Protein AF-A0A8K1YP07-F1 (afdb_monomer)

Foldseek 3Di:
DVVVVVVCPPPVNVVCVVVVVVVVVVVVCCVVPPPPPDDPPD

Solvent-accessible surface area (backbone atoms only — not comparable to full-atom values): 2604 Å² total; per-residue (Å²): 116,67,65,60,54,55,56,49,65,34,70,70,50,42,47,50,55,50,51,50,52,50,49,51,51,53,51,52,49,46,69,77,51,62,87,72,87,65,80,88,88,116

Structure (mmCIF, N/CA/C/O backbone):
data_AF-A0A8K1YP07-F1
#
_entry.id   AF-A0A8K1YP07-F1
#
loop_
_atom_site.group_PDB
_atom_site.id
_atom_site.type_symbol
_atom_site.label_atom_id
_atom_site.label_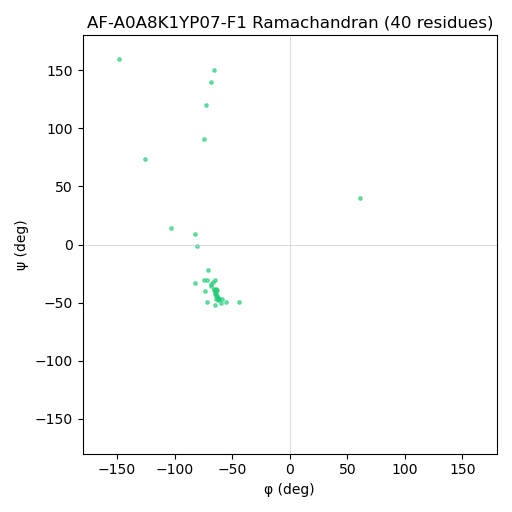alt_id
_atom_site.label_comp_id
_atom_site.label_asym_id
_atom_site.label_entity_id
_atom_site.label_seq_id
_atom_site.pdbx_PDB_ins_code
_atom_site.Cartn_x
_atom_site.Cartn_y
_atom_site.Cartn_z
_atom_site.occupancy
_atom_site.B_iso_or_equiv
_atom_site.auth_seq_id
_atom_site.auth_comp_id
_atom_site.auth_asym_id
_ato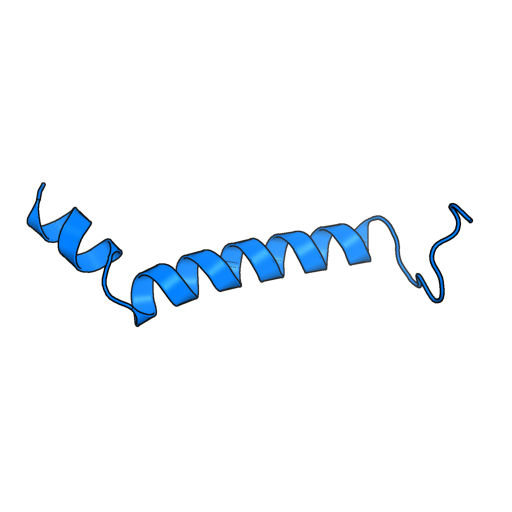m_site.auth_atom_id
_atom_site.pdbx_PDB_model_num
ATOM 1 N N . MET A 1 1 ? -3.552 -1.096 28.091 1.00 72.56 1 MET A N 1
ATOM 2 C CA . MET A 1 1 ? -3.010 -1.070 26.706 1.00 72.56 1 MET A CA 1
ATOM 3 C C . MET A 1 1 ? -3.382 -2.294 25.857 1.00 72.56 1 MET A C 1
ATOM 5 O O . MET A 1 1 ? -3.268 -2.211 24.640 1.00 72.56 1 MET A O 1
ATOM 9 N N . GLN A 1 2 ? -3.775 -3.440 26.436 1.00 87.31 2 GLN A N 1
ATOM 10 C CA . GLN A 1 2 ? -4.113 -4.645 25.656 1.00 87.31 2 GLN A CA 1
ATOM 11 C C . GLN A 1 2 ? -5.357 -4.471 24.772 1.00 87.31 2 GLN A C 1
ATOM 13 O O . GLN A 1 2 ? -5.332 -4.902 23.622 1.00 87.31 2 GLN A O 1
ATOM 18 N N . ASP A 1 3 ? -6.386 -3.779 25.255 1.00 89.56 3 ASP A N 1
ATOM 19 C CA . ASP A 1 3 ? -7.649 -3.603 24.524 1.00 89.56 3 ASP A CA 1
ATOM 20 C C . ASP A 1 3 ? -7.496 -2.726 23.278 1.00 89.56 3 ASP A C 1
ATOM 22 O O . ASP A 1 3 ? -8.065 -3.025 22.234 1.00 89.56 3 ASP A O 1
ATOM 26 N N . ILE A 1 4 ? -6.630 -1.707 23.342 1.00 92.06 4 ILE A N 1
ATOM 27 C CA . ILE A 1 4 ? -6.290 -0.857 22.189 1.00 92.06 4 ILE A CA 1
ATOM 28 C C . ILE A 1 4 ? -5.607 -1.686 21.099 1.00 92.06 4 ILE A C 1
ATOM 30 O O . ILE A 1 4 ? -5.956 -1.583 19.927 1.00 92.06 4 ILE A O 1
ATOM 34 N N . LYS A 1 5 ? -4.659 -2.553 21.475 1.00 90.19 5 LYS A N 1
ATOM 35 C CA . LYS A 1 5 ? -3.997 -3.452 20.519 1.00 90.19 5 LYS A CA 1
ATOM 36 C C . LYS A 1 5 ? -4.991 -4.433 19.901 1.00 90.19 5 LYS A C 1
ATOM 38 O O . LYS A 1 5 ? -4.940 -4.672 18.702 1.00 90.19 5 LYS A O 1
ATOM 43 N N . LYS A 1 6 ? -5.934 -4.945 20.696 1.00 91.94 6 LYS A N 1
ATOM 44 C CA . LYS A 1 6 ? -6.985 -5.846 20.211 1.00 91.94 6 LYS A CA 1
ATOM 45 C C . LYS A 1 6 ? -7.944 -5.148 19.243 1.00 91.94 6 LYS A C 1
ATOM 47 O O . LYS A 1 6 ? -8.310 -5.751 18.242 1.00 91.94 6 LYS A O 1
ATOM 52 N N . TYR A 1 7 ? -8.279 -3.885 19.501 1.00 93.06 7 TYR A N 1
ATOM 53 C CA . TYR A 1 7 ? -9.054 -3.038 18.594 1.00 93.06 7 TYR A CA 1
ATOM 54 C C . TYR A 1 7 ? -8.309 -2.743 17.279 1.00 93.06 7 TYR A C 1
ATOM 56 O O . TYR A 1 7 ? -8.886 -2.850 16.200 1.00 93.06 7 TYR A O 1
ATOM 64 N N . LEU A 1 8 ? -7.007 -2.447 17.345 1.00 91.69 8 LEU A N 1
ATOM 65 C CA . LEU A 1 8 ? -6.175 -2.240 16.152 1.00 91.69 8 LEU A CA 1
ATOM 66 C C . LEU A 1 8 ? -6.024 -3.511 15.302 1.00 91.69 8 LEU A C 1
ATOM 68 O O . LEU A 1 8 ? -5.905 -3.424 14.084 1.00 91.69 8 LEU A O 1
ATOM 72 N N . SER A 1 9 ? -6.062 -4.688 15.928 1.00 93.75 9 SER A N 1
ATOM 73 C CA . SER A 1 9 ? -6.007 -5.985 15.244 1.00 93.75 9 SER A CA 1
ATOM 74 C C . SER A 1 9 ? -7.340 -6.455 14.650 1.00 93.75 9 SER A C 1
ATOM 76 O O . SER A 1 9 ? -7.371 -7.525 14.042 1.00 93.75 9 SER A O 1
ATOM 78 N N . VAL A 1 10 ? -8.445 -5.715 14.802 1.00 96.75 10 VAL A N 1
ATOM 79 C CA . VAL A 1 10 ? -9.716 -6.106 14.171 1.00 96.75 10 VAL A CA 1
ATOM 80 C C . VAL A 1 10 ? -9.581 -5.965 12.650 1.00 96.75 10 VAL A C 1
ATOM 82 O O . VAL A 1 10 ? -9.006 -4.998 12.149 1.00 96.75 10 VAL A O 1
ATOM 85 N N . ALA A 1 11 ? -10.151 -6.921 11.911 1.00 95.56 11 ALA A N 1
ATOM 86 C CA . ALA A 1 11 ? -10.047 -7.036 10.454 1.00 95.56 11 ALA A CA 1
ATOM 87 C C . ALA A 1 11 ? -10.209 -5.721 9.653 1.00 95.56 11 ALA A C 1
ATOM 89 O O . ALA A 1 11 ? -9.344 -5.447 8.823 1.00 95.56 11 ALA A O 1
ATOM 90 N N . PRO A 1 12 ? -11.234 -4.868 9.872 1.00 95.00 12 PRO A N 1
ATOM 91 C CA . PRO A 1 12 ? -11.383 -3.644 9.092 1.00 95.00 12 PRO A CA 1
ATOM 92 C C . PRO A 1 12 ? -10.327 -2.586 9.446 1.00 95.00 12 PRO A C 1
ATOM 94 O O . PRO A 1 12 ? -9.912 -1.827 8.573 1.00 95.00 12 PRO A O 1
ATOM 97 N N . VAL A 1 13 ? -9.846 -2.547 10.694 1.00 95.94 13 VAL A N 1
ATOM 98 C CA . VAL A 1 13 ? -8.864 -1.550 11.152 1.00 95.94 13 VAL A CA 1
ATOM 99 C C . VAL A 1 13 ? -7.495 -1.843 10.550 1.00 95.94 13 VAL A C 1
ATOM 101 O O . VAL A 1 13 ? -6.889 -0.968 9.931 1.00 95.94 13 VAL A O 1
ATOM 104 N N . ILE A 1 14 ? -7.042 -3.094 10.648 1.00 96.81 14 ILE A N 1
ATOM 105 C CA . ILE A 1 14 ? -5.753 -3.490 10.079 1.00 96.81 14 ILE A CA 1
ATOM 106 C C . ILE A 1 14 ? -5.770 -3.469 8.548 1.00 96.81 14 ILE A C 1
ATOM 108 O O . ILE A 1 14 ? -4.781 -3.084 7.932 1.00 96.81 14 ILE A O 1
ATOM 112 N N . SER A 1 15 ? -6.912 -3.798 7.937 1.00 96.81 15 SER A N 1
ATOM 113 C CA . SER A 1 15 ? -7.120 -3.691 6.492 1.00 96.81 15 SER A CA 1
ATOM 114 C C . SER A 1 15 ? -6.995 -2.243 6.016 1.00 96.81 15 SER A C 1
ATOM 116 O O . SER A 1 15 ? -6.265 -1.968 5.069 1.00 96.81 15 SER A O 1
ATOM 118 N N . THR A 1 16 ? -7.618 -1.291 6.717 1.00 97.12 16 THR A N 1
ATOM 119 C CA . THR A 1 16 ? -7.527 0.136 6.365 1.00 97.12 16 THR A CA 1
ATOM 120 C C . THR A 1 16 ? -6.102 0.663 6.519 1.00 97.12 16 THR A C 1
ATOM 122 O O . THR A 1 16 ? -5.626 1.392 5.652 1.00 97.12 16 THR A O 1
ATOM 125 N N . LEU A 1 17 ? -5.394 0.268 7.583 1.00 97.19 17 LEU A N 1
ATOM 126 C CA . LEU A 1 17 ? -3.988 0.629 7.768 1.00 97.19 17 LEU A CA 1
ATOM 127 C C . LEU A 1 17 ? -3.125 0.076 6.623 1.00 97.19 17 LEU A C 1
ATOM 129 O O . LEU A 1 17 ? -2.331 0.807 6.037 1.00 97.19 17 LEU A O 1
ATOM 133 N N . TRP A 1 18 ? -3.322 -1.197 6.273 1.00 97.31 18 TRP A N 1
ATOM 134 C CA . TRP A 1 18 ? -2.568 -1.870 5.220 1.00 97.31 18 TRP A CA 1
ATOM 135 C C . TRP A 1 18 ? -2.830 -1.268 3.841 1.00 97.31 18 TRP A C 1
ATOM 137 O O . TRP A 1 18 ? -1.892 -0.879 3.149 1.00 97.31 18 TRP A O 1
ATOM 147 N N . PHE A 1 19 ? -4.099 -1.141 3.450 1.00 97.56 19 PHE A N 1
ATOM 148 C CA . PHE A 1 19 ? -4.469 -0.556 2.166 1.00 97.56 19 PHE A CA 1
ATOM 149 C C . PHE A 1 19 ? -4.134 0.932 2.093 1.00 97.56 19 PHE A C 1
ATOM 151 O O . PHE A 1 19 ? -3.750 1.394 1.025 1.00 97.56 19 PHE A O 1
ATOM 158 N N . GLY A 1 20 ? -4.196 1.668 3.205 1.00 98.06 20 GLY A N 1
ATOM 159 C CA . GLY A 1 20 ? -3.725 3.050 3.274 1.00 98.06 20 GLY A CA 1
ATOM 160 C C . GLY A 1 20 ? -2.226 3.159 2.991 1.00 98.06 20 GLY A C 1
ATOM 161 O O . GLY A 1 20 ? -1.817 3.954 2.144 1.00 98.06 20 GLY A O 1
ATOM 162 N N . SER A 1 21 ? -1.405 2.321 3.632 1.00 97.88 21 SER A N 1
ATOM 163 C CA . SER A 1 21 ? 0.038 2.266 3.361 1.00 97.88 21 SER A CA 1
ATOM 164 C C . SER A 1 21 ? 0.352 1.803 1.935 1.00 97.88 21 SER A C 1
ATOM 166 O O . 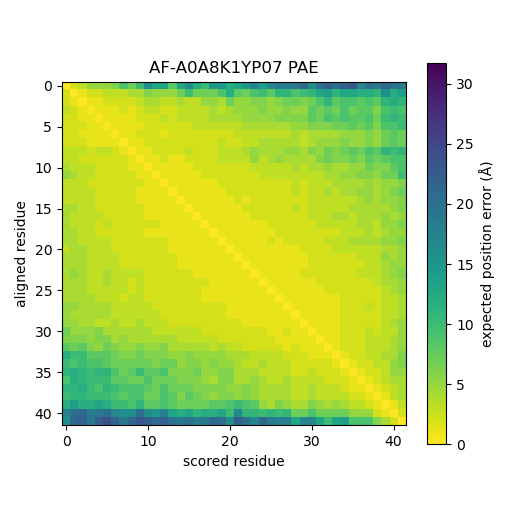SER A 1 21 ? 1.203 2.399 1.277 1.00 97.88 21 SER A O 1
ATOM 168 N N . LEU A 1 22 ? -0.349 0.781 1.434 1.00 98.06 22 LEU A N 1
ATOM 169 C CA . LEU A 1 22 ? -0.180 0.271 0.073 1.00 98.06 22 LEU A CA 1
ATOM 170 C C . LEU A 1 22 ? -0.565 1.320 -0.977 1.00 98.06 22 LEU A C 1
ATOM 172 O O . LEU A 1 22 ? 0.168 1.515 -1.943 1.00 98.06 22 LEU A O 1
ATOM 176 N N . ALA A 1 23 ? -1.688 2.014 -0.782 1.00 98.31 23 ALA A N 1
ATOM 177 C CA . ALA A 1 23 ? -2.131 3.082 -1.668 1.00 98.31 23 ALA A CA 1
ATOM 178 C C . ALA A 1 23 ? -1.120 4.229 -1.687 1.00 98.31 23 ALA A C 1
ATOM 180 O O . ALA A 1 23 ? -0.731 4.665 -2.766 1.00 98.31 23 ALA A O 1
ATOM 181 N N . GLY A 1 24 ? -0.637 4.663 -0.518 1.00 98.00 24 GLY A N 1
ATOM 182 C CA . GLY A 1 24 ? 0.419 5.670 -0.427 1.00 98.00 24 GLY A CA 1
ATOM 183 C C . GLY A 1 24 ? 1.664 5.260 -1.215 1.00 98.00 24 GLY A C 1
ATOM 184 O O . GLY A 1 24 ? 2.125 6.014 -2.062 1.00 98.00 24 GLY A O 1
ATOM 185 N N . LEU A 1 25 ? 2.152 4.033 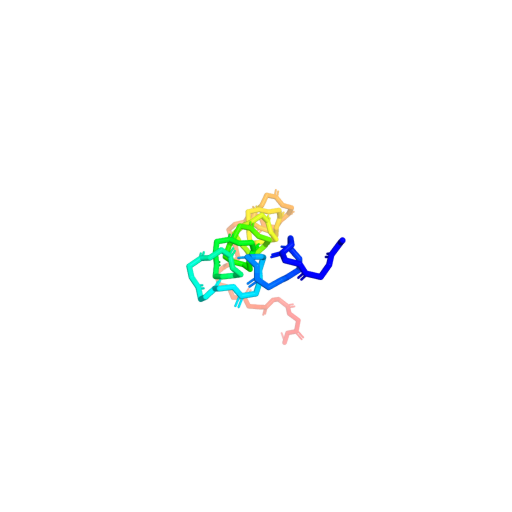-1.021 1.00 98.06 25 LEU A N 1
ATOM 186 C CA . LEU A 1 25 ? 3.306 3.509 -1.754 1.00 98.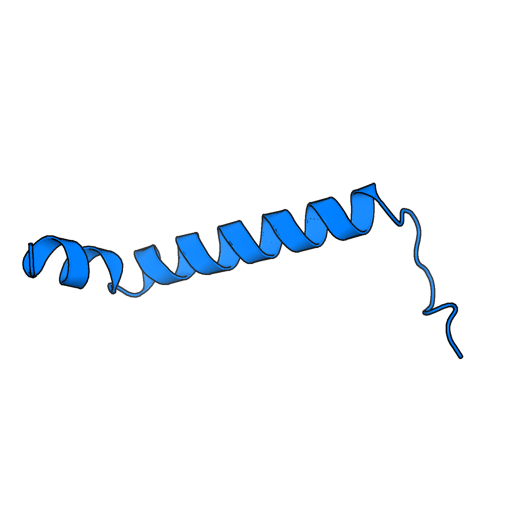06 25 LEU A CA 1
ATOM 187 C C . LEU A 1 25 ? 3.082 3.503 -3.276 1.00 98.06 25 LEU A C 1
ATOM 189 O O . LEU A 1 25 ? 3.938 3.973 -4.021 1.00 98.06 25 LEU A O 1
ATOM 193 N N . LEU A 1 26 ? 1.931 3.015 -3.743 1.00 97.12 26 LEU A N 1
ATOM 194 C CA . LEU A 1 26 ? 1.594 2.989 -5.171 1.00 97.12 26 LEU A CA 1
ATOM 195 C C . LEU A 1 26 ? 1.483 4.398 -5.770 1.00 97.12 26 LEU A C 1
ATOM 197 O O . LEU A 1 26 ? 1.918 4.613 -6.902 1.00 97.12 26 LEU A O 1
ATOM 201 N N . ILE A 1 27 ? 0.930 5.355 -5.023 1.00 97.81 27 ILE A N 1
ATOM 202 C CA . ILE A 1 27 ? 0.841 6.758 -5.443 1.00 97.81 27 ILE A CA 1
ATOM 203 C C . ILE A 1 27 ? 2.242 7.353 -5.580 1.00 97.81 27 ILE A C 1
ATOM 205 O O . ILE A 1 27 ? 2.544 7.959 -6.604 1.00 97.81 27 ILE A O 1
ATOM 209 N N . GLU A 1 28 ? 3.119 7.142 -4.597 1.00 98.12 28 GLU A N 1
ATOM 210 C CA . GLU A 1 28 ? 4.489 7.661 -4.647 1.00 98.12 28 GLU A CA 1
ATOM 211 C C . GLU A 1 28 ? 5.291 7.047 -5.801 1.00 98.12 28 GLU A C 1
ATOM 213 O O . GLU A 1 28 ? 6.016 7.768 -6.487 1.00 98.12 28 GLU A O 1
ATOM 218 N N . ILE A 1 29 ? 5.129 5.744 -6.063 1.00 96.38 29 ILE A N 1
ATOM 219 C CA . ILE A 1 29 ? 5.772 5.067 -7.199 1.00 96.38 29 ILE A CA 1
ATOM 220 C C . ILE A 1 29 ? 5.337 5.707 -8.521 1.00 96.38 29 ILE A C 1
ATOM 222 O O . ILE A 1 29 ? 6.196 6.090 -9.311 1.00 96.38 29 ILE A O 1
ATOM 226 N N . ASN A 1 30 ? 4.030 5.888 -8.741 1.00 95.75 30 ASN A N 1
ATOM 227 C CA . ASN A 1 30 ? 3.520 6.513 -9.968 1.00 95.75 30 ASN A CA 1
ATOM 228 C C . ASN A 1 30 ? 3.816 8.024 -10.039 1.00 95.75 30 ASN A C 1
ATOM 230 O O . ASN A 1 30 ? 3.846 8.583 -11.132 1.00 95.75 30 ASN A O 1
ATOM 234 N N . ARG A 1 31 ? 4.065 8.699 -8.903 1.00 95.88 31 ARG A N 1
ATOM 235 C CA . ARG A 1 31 ? 4.512 10.104 -8.880 1.00 95.88 31 ARG A CA 1
ATOM 236 C C . ARG A 1 31 ? 5.974 10.249 -9.302 1.00 95.88 31 ARG A C 1
ATOM 238 O O . ARG A 1 31 ? 6.312 11.222 -9.968 1.00 95.88 31 ARG A O 1
ATOM 245 N N . LEU A 1 32 ? 6.843 9.332 -8.873 1.00 96.00 32 LEU A N 1
ATOM 246 C CA . LEU A 1 32 ? 8.279 9.362 -9.185 1.00 96.00 32 LEU A CA 1
ATOM 247 C C . LEU A 1 32 ? 8.594 8.774 -10.566 1.00 96.00 32 LEU A C 1
ATOM 249 O O . LEU A 1 32 ? 9.513 9.247 -11.231 1.00 96.00 32 LEU A O 1
ATOM 253 N N . PHE A 1 33 ? 7.828 7.772 -10.994 1.00 93.25 33 PHE A N 1
ATOM 254 C CA . PHE A 1 33 ? 7.966 7.100 -12.284 1.00 93.25 33 PHE A CA 1
ATOM 255 C C . PHE A 1 33 ? 6.626 7.135 -13.028 1.00 93.25 33 PHE A C 1
ATOM 257 O O . PHE A 1 33 ? 5.924 6.120 -13.079 1.00 93.25 33 PHE A O 1
ATOM 264 N N . PRO A 1 34 ? 6.234 8.305 -13.561 1.00 92.38 34 PRO A N 1
ATOM 265 C CA . PRO A 1 34 ? 5.009 8.409 -14.337 1.00 92.38 34 PRO A CA 1
ATOM 266 C C . PRO A 1 34 ? 5.119 7.602 -15.641 1.00 92.38 34 PRO A C 1
ATOM 268 O O . PRO A 1 34 ? 6.205 7.439 -16.198 1.00 92.38 34 PRO A O 1
ATOM 271 N N . ASP A 1 35 ? 3.976 7.097 -16.112 1.00 88.81 35 ASP A N 1
ATOM 272 C CA . ASP A 1 35 ? 3.808 6.491 -17.443 1.00 88.81 35 ASP A CA 1
ATOM 273 C C . ASP A 1 35 ? 4.676 5.243 -17.726 1.00 88.81 35 ASP A C 1
ATOM 275 O O . ASP A 1 35 ? 5.175 5.027 -18.833 1.00 88.81 35 ASP A O 1
ATOM 279 N N . ALA A 1 36 ? 4.819 4.361 -16.730 1.00 89.44 36 ALA A N 1
ATOM 280 C CA . ALA A 1 36 ? 5.483 3.067 -16.894 1.00 89.44 36 ALA A CA 1
ATOM 281 C C . ALA A 1 36 ? 4.604 2.061 -17.673 1.00 89.44 36 ALA A C 1
ATOM 283 O O . ALA A 1 36 ? 3.824 1.310 -17.086 1.00 89.44 36 ALA A O 1
ATOM 284 N N . LEU A 1 37 ? 4.742 2.025 -19.004 1.00 90.38 37 LEU A N 1
ATOM 285 C CA . LEU A 1 37 ? 4.042 1.062 -19.874 1.00 90.38 37 LEU A CA 1
ATOM 286 C C . LEU A 1 37 ? 4.636 -0.358 -19.802 1.00 90.38 37 LEU A C 1
ATOM 288 O O . LEU A 1 37 ? 3.930 -1.352 -19.968 1.00 90.38 37 LEU A O 1
ATOM 292 N N . SER A 1 38 ? 5.941 -0.454 -19.555 1.00 91.25 38 SER A N 1
ATOM 293 C CA . SER A 1 38 ? 6.687 -1.704 -19.413 1.00 91.25 38 SER A CA 1
ATOM 294 C C . SER A 1 38 ? 7.843 -1.519 -18.435 1.00 91.25 38 SER A C 1
ATOM 296 O O . SER A 1 38 ? 8.299 -0.399 -18.210 1.00 91.25 38 SER A O 1
ATOM 298 N N . PHE A 1 39 ? 8.359 -2.612 -17.876 1.00 89.44 39 PHE A N 1
ATOM 299 C CA . PHE A 1 39 ? 9.545 -2.559 -17.023 1.00 89.44 39 PHE A CA 1
ATOM 300 C C . PHE A 1 39 ? 10.801 -2.295 -17.872 1.00 89.44 39 PHE A C 1
ATOM 302 O O . PHE A 1 39 ? 11.106 -3.110 -18.740 1.00 89.44 39 PHE A O 1
ATOM 309 N N . PRO A 1 40 ? 11.550 -1.201 -17.637 1.00 84.75 40 PRO A N 1
ATOM 310 C CA . PRO A 1 40 ? 12.697 -0.821 -18.470 1.00 84.75 40 PRO A CA 1
ATOM 311 C C . PRO A 1 40 ? 14.003 -1.557 -18.110 1.00 84.75 40 PRO A C 1
ATOM 313 O O . PRO A 1 40 ? 15.067 -1.182 -18.588 1.00 84.75 40 PRO A O 1
ATOM 316 N N . PHE A 1 41 ? 13.944 -2.565 -17.234 1.00 83.94 41 PHE A N 1
ATOM 317 C CA . PHE A 1 41 ? 15.115 -3.265 -16.682 1.00 83.94 41 PHE A CA 1
ATOM 318 C C . PHE A 1 41 ? 15.355 -4.648 -17.315 1.00 83.94 41 PHE A C 1
ATOM 320 O O . PHE A 1 41 ? 16.089 -5.453 -16.741 1.00 83.94 41 PHE A O 1
ATOM 327 N N . PHE A 1 42 ? 14.697 -4.933 -18.443 1.00 68.00 42 PHE A N 1
ATOM 328 C CA . PHE A 1 42 ? 14.833 -6.165 -1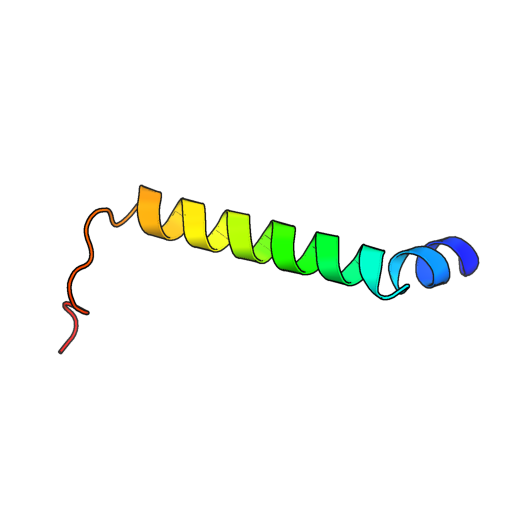9.222 1.00 68.00 42 PHE A CA 1
ATOM 329 C C . PHE A 1 42 ? 15.494 -5.877 -20.571 1.00 68.00 42 PHE A C 1
ATOM 331 O O . PHE A 1 42 ? 15.186 -4.807 -21.146 1.00 68.00 42 PHE A O 1
#

Nearest PDB structures (foldseek):
  8h2u-assembly1_J  TM=9.712E-01  e=1.367E-03  Chlamydomonas reinhardtii
  6pgk-assembly1_S  TM=9.572E-01  e=1.205E-02  Thermosynechococcus vestitus BP-1
  5zgh-assembly1_J  TM=9.520E-01  e=1.684E-02  Cyanidioschyzon merolae strain 10D

Organism: NCBI:txid140873

Radius of gyration: 16.34 Å; Cα contacts (8 Å, |Δi|>4): 7; chains: 1; bounding box: 26×17×47 Å

Mean predicted aligned error: 4.22 Å

InterPro domains:
  IPR002615 Photosystem I PsaJ, reaction centre subunit IX [MF_00522] (1-41)
  IPR002615 Photosystem I PsaJ, reaction centre subunit IX [PF01701] (1-37)
  IPR002615 Photosystem I PsaJ, reaction centre subunit IX [PTHR36082] (1-42)
  IPR036062 Photosystem I PsaJ, reaction centre subunit IX superfamily [SSF81544] (1-41)

Secondary structure (DSSP, 8-state):
-HHHHHHHTSHHHHHHHHHHHHHHHHHHHHHHSTT-SS-TT-

pLDDT: mean 92.98, std 6.35, range [68.0, 98.31]

Sequence (42 aa):
MQDIKKYLSVAPVISTLWFGSLAGLLIEINRLFPDALSFPFF

=== Feature glossary ===
The record interleaves many kinds of information about one protein. Here is each kind framed as the question it answers.

Q: What known structures does this most resemble?
A: Structural nearest neighbors (via Foldseek easy-search vs the PDB). Reported per hit: target PDB id, E-value, and alignment TM-score. A TM-score above ~0.5 is the conventional threshold for 'same fold'.

Q: Where is each backbone atom in 3D?
A: The mmCIF table is the protein's shape written out atom by atom. For each backbone N, Cα, C, and carbonyl O, it records an (x, y, z) coordinate triple in Å plus the residue type, chain letter, and residue number.

Q: What are the backbone torsion angles?
A: The φ/ψ torsion pair specifies the backbone conformation at each residue. φ rotates about the N–Cα bond, ψ about the Cα–C bond. Steric clashes forbid most of the (φ, ψ) plane — the allowed regions (α-helix basin, β-sheet basin, left-handed helix) are the Ramachandran-allowed regions.

Q: Which residues are buried vs exposed?
A: Solvent-accessible surface area (SASA) is the area in Å² traced out by the centre of a 1.4 Å probe sphere (a water molecule) rolled over the protein's van der Waals surface (Shrake–Rupley / Lee–Richards construction). Buried residues have near-zero SASA; fully exposed residues can exceed 200 Å². The total SASA scales roughly with the number of surface residues.

Q: How confident is the AlphaFold model at each residue?
A: pLDDT is the predicted lDDT-Cα score: AlphaFold's confidence that the local environment of each residue (all inter-atomic distances within 15 Å) is correctly placed. It is a per-residue number between 0 and 100, with higher meaning more reliable.

Q: What does the local fold look like, residue by residue?
A: 3Di is Foldseek's structural alphabet. Each residue is assigned one of twenty discrete states based on how its Cα sits relative to its spatial (not sequential) neighbors. Aligning 3Di strings finds structural homologs roughly as well as full 3D superposition, but orders of magnitude faster.

Q: How big and how compact is the whole molecule?
A: Radius of gyration (Rg) is the root-mean-square distance of Cα atoms from their centroid — a single number for overall size and compactness. A globular domain of N residues has Rg ≈ 2.2·N^0.38 Å; an extended or disordered chain has a much larger Rg. The Cα contact count is the number of residue pairs whose Cα atoms are within 8 Å and are more than four positions apart in sequence — a standard proxy for tertiary packing density. The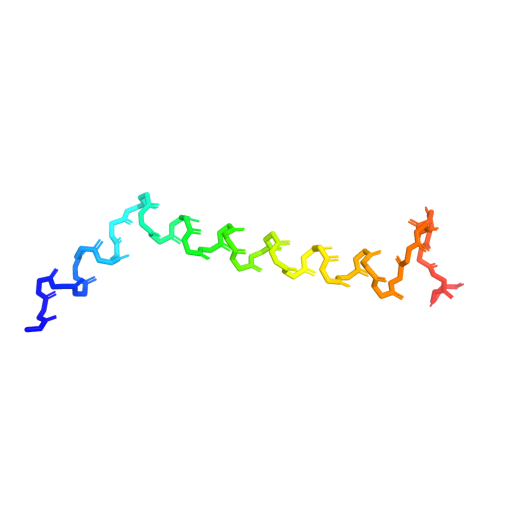 bounding box is the smallest axis-aligned box enclosing all Cα atoms.

Q: Which residues are in helices, strands, or loops?
A: DSSP 8-state secondary structure assigns each residue one of H (α-helix), G (3₁₀-helix), I (π-helix), E (extended β-strand), B (isolated β-bridge), T (hydrogen-bonded turn), S (bend), or '-' (coil). The assignment is computed from backbone hydrogen-bond geometry via the Kabsch–Sander algorithm.

Q: How mobile is each atom in the crystal?
A: Crystallographic B-factors measure how much each atom's electron density is smeared out, in Å². They rise in mobile loops and surface residues and fall in the buried interior. In AlphaFold models this column is repurposed to hold pLDDT instead.

Q: What if only a Cα trace is available?
A: P-SEA three-state annotation labels each residue as helix, strand, or coil based purely on the geometry of the Cα trace. It serves as a fallback when the full backbone (and thus DSSP) is unavailable.

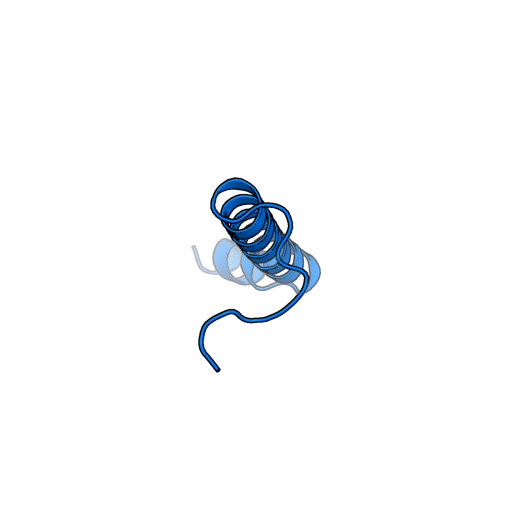Q: What family and function is it annotated with?
A: Database cross-references. InterPro integrates a dozen domain/family signature databases into unified entries with residue-rang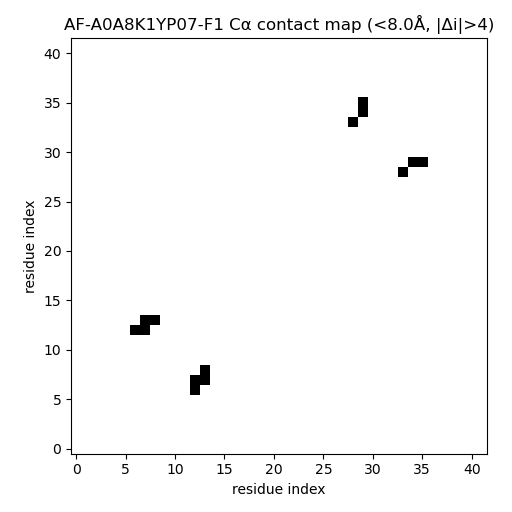e hits. GO terms attach function/process/location labels with evidence codes. CATH codes position the fold in a four-level structural taxonomy. Organism is the NCBI-taxonomy species name.

Q: Are the domains correctly placed relative to each other?
A: Predicted Aligned Error (PAE) is an AlphaFold confidence matrix: entry (i, j) is the expected error in the position of residue j, in ångströms, when the prediction is superimposed on the true structure at residue i. Low PAE within a block of residues means that block is internally rigid and well-predicted; high PAE between two blocks means their relative placement is uncertain even if each block individually is confident.

Q: What do the diagnostic plots show?
A: Three diagnostic plots accompany the record. The Cα contact map visualizes the tertiary structure as a 2D adjacency matrix (8 Å cutoff, sequence-local contacts suppressed). The Ramachandran plot shows the distribution of backbone (φ, ψ) torsions, with points in the α and β basins reflecting secondary structure content. The PAE plot shows AlphaFold's inter-residue confidence as a color matrix.

Q: What is the amino-acid chain?
A: Primary structure: the covalent order of the twenty standard amino acids along the backbone. Two proteins with the same sequence will (almost always) fold to the same structure; two with 30% identity often share a fold but not the details.

Q: What do the rendered images show?
A: The six renders are orthographic views along the three Cartesian axes in both directions. Representation (cartoon, sticks, or surface) and color scheme (sequence-rainbow or by-chain) vary across proteins so the training set covers all the common visualization conventions.